Protein AF-A0A6B2SRY1-F1 (afdb_monomer)

pLDDT: mean 93.0, std 6.08, range [53.88, 97.81]

Sequence (131 aa):
GHEDVEAYYSGWFDTGALWREVFGPLDPGGSGRVLPDLWDPVADRATRSPYLELPPGGVLLLHGPLLLGHWFPFDLTLHVRLSPGALARRTPEGERWKLPAFERYESEVDPAATADVVVRADDPRHPAWRG

Nearest PDB structures (foldseek):
  2p5t-assembly3_F  TM=4.340E-01  e=9.890E+00  Streptococcus pneumoniae

Mean predicted aligned error: 3.97 Å

Foldseek 3Di:
DVLDQVCLQPPVDPPVLCCVAPQQLVPVVHVQWHDPFAADPVVGDGDDDDTDRQPVVRDDDDDDPNPAPSPGPDPAFEAEDADLVLVCVPQDPVRCSNSVSVVVSCVPRVCVVVGPKYWYPSPVVDIDIDD

Structure (mmCIF, N/CA/C/O backbone):
data_AF-A0A6B2SRY1-F1
#
_entry.id   AF-A0A6B2SRY1-F1
#
loop_
_atom_site.group_PDB
_atom_site.id
_atom_site.type_symbol
_atom_site.label_atom_id
_atom_site.label_alt_id
_atom_site.label_comp_id
_atom_site.label_asym_id
_atom_site.label_entity_id
_atom_site.label_seq_id
_atom_site.pdbx_PDB_ins_code
_atom_site.Cartn_x
_atom_site.Cartn_y
_atom_site.Cartn_z
_atom_site.occupancy
_atom_site.B_iso_or_equiv
_atom_site.auth_seq_id
_atom_site.auth_comp_id
_atom_site.auth_asym_id
_atom_site.auth_atom_id
_atom_site.pdbx_PDB_model_num
ATOM 1 N N . GLY A 1 1 ? 20.083 12.977 -8.303 1.00 58.19 1 GLY A N 1
ATOM 2 C CA . GLY A 1 1 ? 18.897 13.468 -9.034 1.00 58.19 1 GLY A CA 1
ATOM 3 C C . GLY A 1 1 ? 17.670 13.119 -8.221 1.00 58.19 1 GLY A C 1
ATOM 4 O O . GLY A 1 1 ? 17.818 12.355 -7.282 1.00 58.19 1 GLY A O 1
ATOM 5 N N . HIS A 1 2 ? 16.492 13.650 -8.554 1.00 71.75 2 HIS A N 1
ATOM 6 C CA 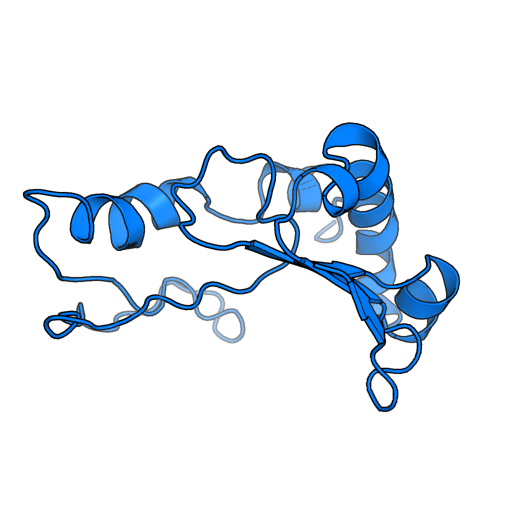. HIS A 1 2 ? 15.237 13.262 -7.882 1.00 71.75 2 HIS A CA 1
ATOM 7 C C . HIS A 1 2 ? 14.846 11.790 -8.127 1.00 71.75 2 HIS A C 1
ATOM 9 O O . HIS A 1 2 ? 13.934 11.287 -7.492 1.00 71.75 2 HIS A O 1
ATOM 15 N N . GLU A 1 3 ? 15.545 11.106 -9.030 1.00 90.31 3 GLU A N 1
ATOM 16 C CA . GLU A 1 3 ? 15.353 9.703 -9.383 1.00 90.31 3 GLU A CA 1
ATOM 17 C C . GLU A 1 3 ? 16.418 8.851 -8.679 1.00 90.31 3 GLU A C 1
ATOM 19 O O . GLU A 1 3 ? 17.531 8.678 -9.180 1.00 90.31 3 GLU A O 1
ATOM 24 N N . ASP A 1 4 ? 16.096 8.378 -7.477 1.00 94.12 4 ASP A N 1
ATOM 25 C CA . ASP A 1 4 ? 16.943 7.494 -6.674 1.00 94.12 4 ASP A CA 1
ATOM 26 C C . ASP A 1 4 ? 16.139 6.241 -6.301 1.00 94.12 4 ASP A C 1
ATOM 28 O O . ASP A 1 4 ? 15.149 6.306 -5.568 1.00 94.12 4 ASP A O 1
ATOM 32 N N . VAL A 1 5 ? 16.555 5.099 -6.854 1.00 95.19 5 VAL A N 1
ATOM 33 C CA . VAL A 1 5 ? 15.892 3.799 -6.673 1.00 95.19 5 VAL A CA 1
ATOM 34 C C . VAL A 1 5 ? 15.944 3.342 -5.220 1.00 95.19 5 VAL A C 1
ATOM 36 O O . VAL A 1 5 ? 14.957 2.800 -4.728 1.00 95.19 5 VAL A O 1
ATOM 39 N N . GLU A 1 6 ? 17.072 3.555 -4.538 1.00 94.44 6 GLU A N 1
ATOM 40 C CA . GLU A 1 6 ? 17.221 3.160 -3.138 1.00 94.44 6 GLU A CA 1
ATOM 41 C C . GLU A 1 6 ? 16.294 4.006 -2.276 1.00 94.44 6 GLU A C 1
ATOM 43 O O . GLU A 1 6 ? 15.492 3.460 -1.521 1.00 94.44 6 GLU A O 1
ATOM 48 N N . ALA A 1 7 ? 16.325 5.328 -2.470 1.00 93.44 7 ALA A N 1
ATOM 49 C CA . ALA A 1 7 ? 15.424 6.223 -1.759 1.00 93.44 7 ALA A CA 1
ATOM 50 C C . ALA A 1 7 ? 13.955 5.840 -2.000 1.00 93.44 7 ALA A C 1
ATOM 52 O O . ALA A 1 7 ? 13.187 5.777 -1.044 1.00 93.44 7 ALA A O 1
ATOM 53 N N . TYR A 1 8 ? 13.562 5.529 -3.243 1.00 95.00 8 TYR A N 1
ATOM 54 C CA . TYR A 1 8 ? 12.190 5.120 -3.570 1.00 95.00 8 TYR A CA 1
ATOM 55 C C . TYR A 1 8 ? 11.774 3.820 -2.890 1.00 95.00 8 TYR A C 1
ATOM 57 O O . TYR A 1 8 ? 10.644 3.720 -2.416 1.00 95.00 8 TYR A O 1
ATOM 65 N N . TYR A 1 9 ? 12.681 2.847 -2.827 1.00 95.06 9 TYR A N 1
ATOM 66 C CA . TYR A 1 9 ? 12.400 1.550 -2.231 1.00 95.06 9 TYR A CA 1
ATOM 67 C C . TYR A 1 9 ? 12.283 1.608 -0.705 1.00 95.06 9 TYR A C 1
ATOM 69 O O . TYR A 1 9 ? 11.371 1.003 -0.149 1.00 95.06 9 TYR A O 1
ATOM 77 N N . SER A 1 10 ? 13.184 2.324 -0.025 1.00 90.25 10 SER A N 1
ATOM 78 C CA . SER A 1 10 ? 13.336 2.200 1.432 1.00 90.25 10 SER A CA 1
ATOM 79 C C . SER A 1 10 ? 12.998 3.454 2.241 1.00 90.25 10 SER A C 1
ATOM 81 O O . SER A 1 10 ? 12.753 3.338 3.441 1.00 90.25 10 SER A O 1
ATOM 83 N N . GLY A 1 11 ? 12.966 4.644 1.629 1.00 87.88 11 GLY A N 1
ATOM 84 C CA . GLY A 1 11 ? 12.922 5.910 2.376 1.00 87.88 11 GLY A CA 1
ATOM 85 C C . GLY A 1 11 ? 11.902 6.947 1.911 1.00 87.88 11 GLY A C 1
ATOM 86 O O . GLY A 1 11 ? 11.683 7.930 2.613 1.00 87.88 11 GLY A O 1
ATOM 87 N N . TRP A 1 12 ? 11.277 6.768 0.747 1.00 89.69 12 TRP A N 1
ATOM 88 C CA . TRP A 1 12 ? 10.387 7.782 0.172 1.00 89.69 12 TRP A CA 1
ATOM 89 C C . TRP A 1 12 ? 9.011 7.798 0.844 1.00 89.69 12 TRP A C 1
ATOM 91 O O . TRP A 1 12 ? 8.383 8.849 0.958 1.00 89.69 12 TRP A O 1
ATOM 101 N N . PHE A 1 13 ? 8.539 6.644 1.311 1.00 89.62 13 PHE A N 1
ATOM 102 C CA . PHE A 1 13 ? 7.271 6.530 2.024 1.00 89.62 13 PHE A CA 1
ATOM 103 C C . PHE A 1 13 ? 7.510 6.582 3.533 1.00 89.62 13 PHE A C 1
ATOM 105 O O . PHE A 1 13 ? 8.255 5.766 4.078 1.00 89.62 13 PHE A O 1
ATOM 112 N N . ASP A 1 14 ? 6.847 7.514 4.223 1.00 91.00 14 ASP A N 1
ATOM 113 C CA . ASP A 1 14 ? 6.913 7.618 5.685 1.00 91.00 14 ASP A CA 1
ATOM 114 C C . ASP A 1 14 ? 6.039 6.534 6.338 1.00 91.00 14 ASP A C 1
ATOM 116 O O . ASP A 1 14 ? 4.925 6.767 6.813 1.00 91.00 14 ASP A O 1
ATOM 120 N N . THR A 1 15 ? 6.561 5.309 6.345 1.00 92.25 15 THR A N 1
ATOM 121 C CA . THR A 1 15 ? 5.951 4.155 7.020 1.00 92.25 15 THR A CA 1
ATOM 122 C C . THR A 1 15 ? 5.789 4.390 8.524 1.00 92.25 15 THR A C 1
ATOM 124 O O . THR A 1 15 ? 4.846 3.884 9.135 1.00 92.25 15 THR A O 1
ATOM 127 N N . GLY A 1 16 ? 6.652 5.217 9.124 1.00 93.44 16 GLY A N 1
ATOM 128 C CA . GLY A 1 16 ? 6.533 5.644 10.514 1.00 93.44 16 GLY A CA 1
ATOM 129 C C . GLY A 1 16 ? 5.312 6.531 10.753 1.00 93.44 16 GLY A C 1
ATOM 130 O O . GLY A 1 16 ? 4.669 6.415 11.794 1.00 93.44 16 GLY A O 1
ATOM 131 N N . ALA A 1 17 ? 4.951 7.394 9.804 1.00 92.75 17 ALA A N 1
ATOM 132 C CA . ALA A 1 17 ? 3.745 8.203 9.910 1.00 92.75 17 ALA A CA 1
ATOM 133 C C . ALA A 1 17 ? 2.472 7.360 9.838 1.00 92.75 17 ALA A C 1
ATOM 135 O O . ALA A 1 17 ? 1.538 7.644 10.579 1.00 92.75 17 ALA A O 1
ATOM 136 N N . LEU A 1 18 ? 2.443 6.281 9.049 1.00 94.31 18 LEU A N 1
ATOM 137 C CA . LEU A 1 18 ? 1.309 5.350 9.078 1.00 94.31 18 LEU A CA 1
ATOM 138 C C . LEU A 1 18 ? 1.116 4.742 10.474 1.00 94.31 18 LEU A C 1
ATOM 140 O O . LEU A 1 18 ? -0.005 4.690 10.973 1.00 94.31 18 LEU A O 1
ATOM 144 N N . TRP A 1 19 ? 2.199 4.360 11.155 1.00 95.00 19 TRP A N 1
ATOM 145 C CA . TRP A 1 19 ? 2.114 3.892 12.540 1.00 95.00 19 TRP A CA 1
ATOM 146 C C . TRP A 1 19 ? 1.589 4.958 13.501 1.00 95.00 19 TRP A C 1
ATOM 148 O O . TRP A 1 19 ? 0.688 4.677 14.289 1.00 95.00 19 TRP A O 1
ATOM 158 N N . ARG A 1 20 ? 2.139 6.174 13.448 1.00 95.12 20 ARG A N 1
ATOM 159 C CA . ARG A 1 20 ? 1.783 7.244 14.395 1.00 95.12 20 ARG A CA 1
ATOM 160 C C . ARG A 1 20 ? 0.384 7.809 14.173 1.00 95.12 20 ARG A C 1
ATOM 162 O O . ARG A 1 20 ? -0.310 8.088 15.143 1.00 95.12 20 ARG A O 1
ATOM 169 N N . GLU A 1 21 ? -0.001 7.994 12.915 1.00 95.88 21 GLU A N 1
ATOM 170 C CA . GLU A 1 21 ? -1.166 8.797 12.534 1.00 95.88 21 GLU A CA 1
ATOM 171 C C . GLU A 1 21 ? -2.358 7.955 12.067 1.00 95.88 21 GLU A C 1
ATOM 173 O O . GLU A 1 21 ? -3.454 8.493 11.894 1.00 95.88 21 GLU A O 1
ATOM 178 N N . VAL A 1 22 ? -2.163 6.648 11.848 1.00 95.00 22 VAL A N 1
ATOM 179 C CA . VAL A 1 22 ? -3.209 5.749 11.341 1.00 95.00 22 VAL A CA 1
ATOM 180 C C . VAL A 1 22 ? -3.348 4.494 12.201 1.00 95.00 22 VAL A C 1
ATOM 182 O O . VAL A 1 22 ? -4.380 4.326 12.842 1.00 95.00 22 VAL A O 1
ATOM 185 N N . PHE A 1 23 ? -2.329 3.633 12.270 1.00 95.31 23 PHE A N 1
ATOM 186 C CA . PHE A 1 23 ? -2.450 2.337 12.951 1.00 95.31 23 PHE A CA 1
ATOM 187 C C . PHE A 1 23 ? -2.536 2.470 14.473 1.00 95.31 23 PHE A C 1
ATOM 189 O O . PHE A 1 23 ? -3.499 2.000 15.066 1.00 95.31 23 PHE A O 1
ATOM 196 N N . GLY A 1 24 ? -1.610 3.191 15.110 1.00 95.44 24 GLY A N 1
ATOM 197 C CA . GLY A 1 24 ? -1.630 3.398 16.562 1.00 95.44 24 GLY A CA 1
ATOM 198 C C . GLY A 1 24 ? -2.923 4.054 17.076 1.00 95.44 24 GLY A C 1
ATOM 199 O O . GLY A 1 24 ? -3.445 3.638 18.110 1.00 95.44 24 GLY A O 1
ATOM 200 N N . PRO A 1 25 ? -3.500 5.052 16.376 1.00 95.56 25 PRO A N 1
ATOM 201 C CA . PRO A 1 25 ? -4.816 5.573 16.722 1.00 95.56 25 PRO A CA 1
ATOM 202 C C . PRO A 1 25 ? -5.963 4.564 16.610 1.00 95.56 25 PRO A C 1
ATOM 204 O O . PRO A 1 25 ? -6.937 4.722 17.344 1.00 95.56 25 PRO A O 1
ATOM 207 N N . LEU A 1 26 ? -5.874 3.576 15.716 1.00 94.25 26 LEU A N 1
ATOM 208 C CA . LEU A 1 26 ? -6.905 2.554 15.503 1.00 94.25 26 LEU A CA 1
ATOM 209 C C . LEU A 1 26 ? -6.693 1.275 16.328 1.00 94.25 26 LEU A C 1
ATOM 211 O O . LEU A 1 26 ? -7.625 0.481 16.451 1.00 94.25 26 LEU A O 1
ATOM 215 N N . ASP A 1 27 ? -5.513 1.088 16.918 1.00 93.12 27 ASP A N 1
ATOM 216 C CA . ASP A 1 27 ? -5.221 -0.031 17.811 1.00 93.12 27 ASP A CA 1
ATOM 217 C C . ASP A 1 27 ? -6.117 -0.027 19.068 1.00 93.12 27 ASP A C 1
ATOM 219 O O . ASP A 1 27 ? -6.658 1.011 19.471 1.00 93.12 27 ASP A O 1
ATOM 223 N N . PRO A 1 28 ? -6.264 -1.177 19.757 1.00 91.44 28 PRO A N 1
ATOM 224 C CA . PRO A 1 28 ? -6.998 -1.250 21.016 1.00 91.44 28 PRO A CA 1
ATOM 225 C C . PRO A 1 28 ? -6.494 -0.235 22.056 1.00 91.44 28 PRO A C 1
ATOM 227 O O . PRO A 1 28 ? -5.340 -0.268 22.477 1.00 91.44 28 PRO A O 1
ATOM 230 N N . GLY A 1 29 ? -7.380 0.657 22.508 1.00 91.75 29 GLY A N 1
ATOM 231 C CA . GLY A 1 29 ? -7.036 1.744 23.438 1.00 91.75 29 GLY A CA 1
ATOM 232 C C . GLY A 1 29 ? -6.482 3.008 22.767 1.00 91.75 29 GLY A C 1
ATOM 233 O O . GLY A 1 29 ? -6.173 3.976 23.463 1.00 91.75 29 GLY A O 1
ATOM 234 N N . GLY A 1 30 ? -6.389 3.015 21.436 1.00 94.31 30 GLY A N 1
ATOM 235 C CA . GLY A 1 30 ? -6.094 4.183 20.619 1.00 94.31 30 GLY A CA 1
ATOM 236 C C . GLY A 1 30 ? -7.232 5.208 20.608 1.00 94.31 30 GLY A C 1
ATOM 237 O O . GLY A 1 30 ? -8.314 5.007 21.161 1.00 94.31 30 GLY A O 1
ATOM 238 N N . SER A 1 31 ? -6.973 6.361 19.988 1.00 94.81 31 SER A N 1
ATOM 239 C CA . SER A 1 31 ? -7.914 7.490 20.003 1.00 94.81 31 SER A CA 1
ATOM 240 C C . SER A 1 31 ? -9.087 7.363 19.024 1.00 94.81 31 SER A C 1
ATOM 242 O O . SER A 1 31 ? -10.013 8.164 19.104 1.00 94.81 31 SER A O 1
ATOM 244 N N . GLY A 1 32 ? -9.025 6.431 18.069 1.00 94.06 32 GLY A N 1
ATOM 245 C CA . GLY A 1 32 ? -9.968 6.304 16.954 1.00 94.06 32 GLY A CA 1
ATOM 246 C C . GLY A 1 32 ? -9.847 7.398 15.885 1.00 94.06 32 GLY A C 1
ATOM 247 O O . GLY A 1 32 ? -10.600 7.387 14.914 1.00 94.06 32 GLY A O 1
ATOM 248 N N . ARG A 1 33 ? -8.920 8.354 16.043 1.00 95.50 33 ARG A N 1
ATOM 249 C CA . ARG A 1 33 ? -8.771 9.515 15.158 1.00 95.50 33 ARG A CA 1
ATOM 250 C C . ARG A 1 33 ? -7.540 9.387 14.271 1.00 95.50 33 ARG A C 1
ATOM 252 O O . ARG A 1 33 ? -6.423 9.413 14.778 1.00 95.50 33 ARG A O 1
ATOM 259 N N . VAL A 1 34 ? -7.752 9.307 12.965 1.00 95.12 34 VAL A N 1
ATOM 260 C CA . VAL A 1 34 ? -6.700 9.153 11.954 1.00 95.12 34 VAL A CA 1
ATOM 261 C C . VAL A 1 34 ? -6.446 10.452 11.207 1.00 95.12 34 VAL A C 1
ATOM 263 O O . VAL A 1 34 ? -7.346 11.284 11.065 1.00 95.12 34 VAL A O 1
ATOM 266 N N . LEU A 1 35 ? -5.228 10.629 10.705 1.00 93.94 35 LEU A N 1
ATOM 267 C CA . LEU A 1 35 ? -4.912 11.728 9.799 1.00 93.94 35 LEU A CA 1
ATOM 268 C C . LEU A 1 35 ? -5.090 11.262 8.340 1.00 93.94 35 LEU A C 1
ATOM 270 O O . LEU A 1 35 ? -4.405 10.328 7.922 1.00 93.94 35 LEU A O 1
ATOM 274 N N . PRO A 1 36 ? -6.006 11.865 7.557 1.00 88.75 36 PRO A N 1
ATOM 275 C CA . PRO A 1 36 ? -6.356 11.347 6.231 1.00 88.75 36 PRO A CA 1
ATOM 276 C C . PRO A 1 36 ? -5.312 11.653 5.151 1.00 88.75 36 PRO A C 1
ATOM 278 O O . PRO A 1 36 ? -5.248 10.957 4.141 1.00 88.75 36 PRO A O 1
ATOM 281 N N . ASP A 1 37 ? -4.510 12.698 5.343 1.00 88.69 37 ASP A N 1
ATOM 282 C CA . ASP A 1 37 ? -3.452 13.108 4.431 1.00 88.69 37 ASP A CA 1
ATOM 283 C C . ASP A 1 37 ? -2.310 13.779 5.208 1.00 88.69 37 ASP A C 1
ATOM 285 O O . ASP A 1 37 ? -2.514 14.364 6.270 1.00 88.69 37 ASP A O 1
ATOM 289 N N . LEU A 1 38 ? -1.089 13.666 4.684 1.00 86.50 38 LEU A N 1
ATOM 290 C CA . LEU A 1 38 ? 0.125 14.202 5.316 1.00 86.50 38 LEU A CA 1
ATOM 291 C C . LEU A 1 38 ? 0.912 15.138 4.402 1.00 86.50 38 LEU A C 1
ATOM 293 O O . LEU A 1 38 ? 1.618 16.026 4.878 1.00 86.50 38 LEU A O 1
ATOM 297 N N . TRP A 1 39 ? 0.817 14.931 3.090 1.00 89.56 39 TRP A N 1
ATOM 298 C CA . TRP A 1 39 ? 1.633 15.615 2.100 1.00 89.56 39 TRP A CA 1
ATOM 299 C C . TRP A 1 39 ? 0.825 15.925 0.847 1.00 89.56 39 TRP A C 1
ATOM 301 O O . TRP A 1 39 ? 0.133 15.059 0.314 1.00 89.56 39 TRP A O 1
ATOM 311 N N . ASP A 1 40 ? 0.940 17.161 0.372 1.00 87.56 40 ASP A N 1
ATOM 312 C CA . ASP A 1 40 ? 0.456 17.599 -0.928 1.00 87.56 40 ASP A CA 1
ATOM 313 C C . ASP A 1 40 ? 1.614 17.478 -1.932 1.00 87.56 40 ASP A C 1
ATOM 315 O O . ASP A 1 40 ? 2.547 18.286 -1.879 1.00 87.56 40 ASP A O 1
ATOM 319 N N . PRO A 1 41 ? 1.589 16.490 -2.847 1.00 82.38 41 PRO A N 1
ATOM 320 C CA . PRO A 1 41 ? 2.674 16.281 -3.801 1.00 82.38 41 PRO A CA 1
ATOM 321 C C . PRO A 1 41 ? 2.713 17.335 -4.917 1.00 82.38 41 PRO A C 1
ATOM 323 O O . PRO A 1 41 ? 3.710 17.415 -5.626 1.00 82.38 41 PRO A O 1
ATOM 326 N N . VAL A 1 42 ? 1.648 18.127 -5.104 1.00 86.44 42 VAL A N 1
ATOM 327 C CA . VAL A 1 42 ? 1.597 19.190 -6.121 1.00 86.44 42 VAL A CA 1
ATOM 328 C C . VAL A 1 42 ? 2.165 20.487 -5.556 1.00 86.44 42 VAL A C 1
ATOM 330 O O . VAL A 1 42 ? 2.947 21.162 -6.222 1.00 86.44 42 VAL A O 1
ATOM 333 N N . ALA A 1 43 ? 1.770 20.841 -4.332 1.00 88.75 43 ALA A N 1
ATOM 334 C CA . ALA A 1 43 ? 2.264 22.033 -3.644 1.00 88.75 43 ALA A CA 1
ATOM 335 C C . ALA A 1 43 ? 3.576 21.802 -2.873 1.00 88.75 43 ALA A C 1
ATOM 337 O O . ALA A 1 43 ? 4.097 22.758 -2.297 1.00 88.75 43 ALA A O 1
ATOM 338 N N . ASP A 1 44 ? 4.068 20.560 -2.847 1.00 87.94 44 ASP A N 1
ATOM 339 C CA . ASP A 1 44 ? 5.304 20.122 -2.190 1.00 87.94 44 ASP A CA 1
ATOM 340 C C . ASP A 1 44 ? 5.384 20.561 -0.717 1.00 87.94 44 ASP A C 1
ATOM 342 O O . ASP A 1 44 ? 6.337 21.195 -0.261 1.00 87.94 44 ASP A O 1
ATOM 346 N N . ARG A 1 45 ? 4.311 20.296 0.039 1.00 89.81 45 ARG A N 1
ATOM 347 C CA . ARG A 1 45 ? 4.201 20.703 1.448 1.00 89.81 45 ARG A CA 1
ATOM 348 C C . ARG A 1 45 ? 3.294 19.789 2.254 1.00 89.81 45 ARG A C 1
ATOM 350 O O . ARG A 1 45 ? 2.376 19.176 1.716 1.00 89.81 45 ARG A O 1
ATOM 357 N N . ALA A 1 46 ? 3.479 19.799 3.571 1.00 89.62 46 ALA A N 1
ATOM 358 C CA . ALA A 1 46 ? 2.565 19.125 4.482 1.00 89.62 46 ALA A CA 1
ATOM 359 C C . ALA A 1 46 ? 1.143 19.695 4.366 1.00 89.62 46 ALA A C 1
ATOM 361 O O . ALA A 1 46 ? 0.943 20.918 4.302 1.00 89.62 46 ALA A O 1
ATOM 362 N N . THR A 1 47 ? 0.158 18.805 4.356 1.00 90.56 47 THR A N 1
ATOM 363 C CA . THR A 1 47 ? -1.254 19.184 4.423 1.00 90.56 47 THR A CA 1
ATOM 364 C C . THR A 1 47 ? -1.619 19.649 5.837 1.00 90.56 47 THR A C 1
ATOM 366 O O . THR A 1 47 ? -0.828 19.583 6.779 1.00 90.56 47 THR A O 1
ATOM 369 N N . ARG A 1 48 ? -2.820 20.216 5.990 1.00 89.50 48 ARG A N 1
ATOM 370 C CA . ARG A 1 48 ? -3.348 20.692 7.284 1.00 89.50 48 ARG A CA 1
ATOM 371 C C . ARG A 1 48 ? -4.754 20.166 7.555 1.00 89.50 48 ARG A C 1
ATOM 373 O O . ARG A 1 48 ? -5.547 20.846 8.208 1.00 89.50 48 ARG A O 1
ATOM 380 N N . SER A 1 49 ? -5.082 19.004 7.001 1.00 91.69 49 SER A N 1
ATOM 381 C CA . SER A 1 49 ? -6.382 18.388 7.228 1.00 91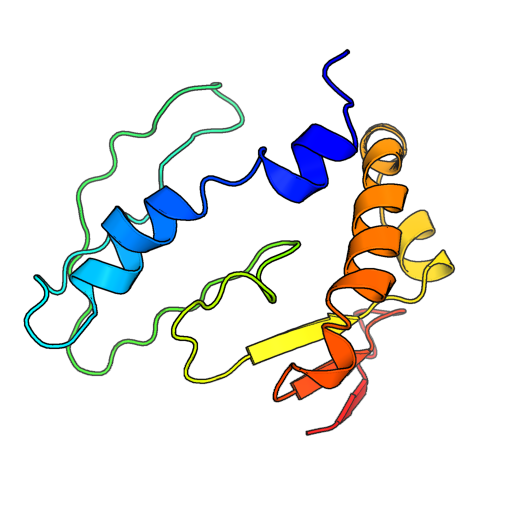.69 49 SER A CA 1
ATOM 382 C C . SER A 1 49 ? -6.553 18.064 8.716 1.00 91.69 49 SER A C 1
ATOM 384 O O . SER A 1 49 ? -5.592 17.667 9.379 1.00 91.69 49 SER A O 1
ATOM 386 N N . PRO A 1 50 ? -7.750 18.282 9.285 1.00 92.00 50 PRO A N 1
ATOM 387 C CA . PRO A 1 50 ? -8.024 17.857 10.648 1.00 92.00 50 PRO A CA 1
ATOM 388 C C . PRO A 1 50 ? -8.047 16.326 10.729 1.00 92.00 50 PRO A C 1
ATOM 390 O O . PRO A 1 50 ? -8.338 15.644 9.745 1.00 92.00 50 PRO A O 1
ATOM 393 N N . TYR A 1 51 ? -7.803 15.793 11.926 1.00 94.25 51 TYR A N 1
ATOM 394 C CA . TYR A 1 51 ? -8.019 14.373 12.193 1.00 94.25 51 TYR A CA 1
ATOM 395 C C . TYR A 1 51 ? -9.488 13.996 11.984 1.00 94.25 51 TYR A C 1
ATOM 397 O O . TYR A 1 51 ? -10.393 14.755 12.343 1.00 94.25 51 TYR A O 1
ATOM 405 N N . LEU A 1 52 ? -9.707 12.794 11.461 1.00 94.50 52 LEU A N 1
ATOM 406 C CA . LEU A 1 52 ? -11.020 12.198 11.263 1.00 94.50 52 LEU A CA 1
ATOM 407 C C . LEU A 1 52 ? -11.207 11.031 12.225 1.00 94.50 52 LEU A C 1
ATOM 409 O O . LEU A 1 52 ? -10.337 10.175 12.343 1.00 94.50 52 LEU A O 1
ATOM 413 N N . GLU A 1 53 ? -12.347 10.987 12.903 1.00 94.69 53 GLU A N 1
ATOM 414 C CA . GLU A 1 53 ? -12.726 9.838 13.723 1.00 94.69 53 GLU A CA 1
ATOM 415 C C . GLU A 1 53 ? -13.292 8.734 12.828 1.00 94.69 53 GLU A C 1
ATOM 417 O O . GLU A 1 53 ? -14.219 8.974 12.048 1.00 94.69 53 GLU A O 1
ATOM 422 N N . LEU A 1 54 ? -12.730 7.529 12.927 1.00 91.88 54 LEU A N 1
ATOM 423 C CA . LEU A 1 54 ? -13.277 6.369 12.238 1.00 91.88 54 LEU A CA 1
ATOM 424 C C . LEU A 1 54 ? -14.521 5.892 13.006 1.00 91.88 54 LEU A C 1
ATOM 426 O O . LEU A 1 54 ? -14.419 5.592 14.198 1.00 91.88 54 LEU A O 1
ATOM 430 N N . PRO A 1 55 ? -15.702 5.812 12.367 1.00 90.44 55 PRO A N 1
ATOM 431 C CA . PRO A 1 55 ? -16.906 5.372 13.057 1.00 90.44 55 PRO A CA 1
ATOM 432 C C . PRO A 1 55 ? -16.774 3.908 13.509 1.00 90.44 55 PRO A C 1
ATOM 434 O O . PRO A 1 55 ? -16.051 3.133 12.874 1.00 90.44 55 PRO A O 1
ATOM 437 N N . PRO A 1 56 ? -17.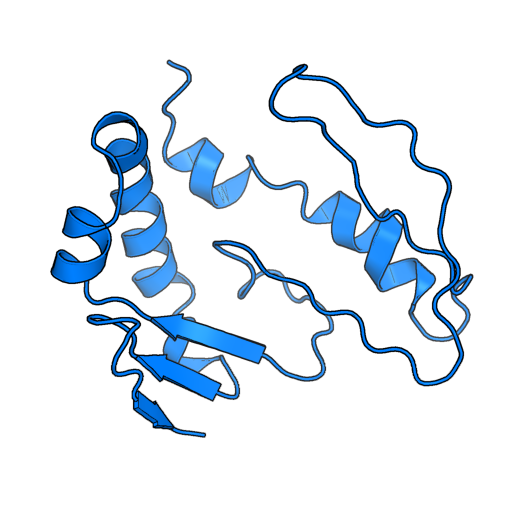509 3.481 14.553 1.00 88.25 56 PRO A N 1
ATOM 438 C CA . PRO A 1 56 ? -17.549 2.079 14.958 1.00 88.25 56 PRO A CA 1
ATOM 439 C C . PRO A 1 56 ? -17.892 1.152 13.782 1.00 88.25 56 PRO A C 1
ATOM 441 O O . PRO A 1 56 ? -18.870 1.379 13.071 1.00 88.25 56 PRO A O 1
ATOM 444 N N . GLY A 1 57 ? -17.084 0.107 13.580 1.00 89.81 57 GLY A N 1
ATOM 445 C CA . GLY A 1 57 ? -17.220 -0.816 12.445 1.00 89.81 57 GLY A CA 1
ATOM 446 C C . GLY A 1 57 ? -16.708 -0.271 11.105 1.00 89.81 57 GLY A C 1
ATOM 447 O O . GLY A 1 57 ? -16.891 -0.923 10.078 1.00 89.81 57 GLY A O 1
ATOM 448 N N . GLY A 1 58 ? -16.086 0.910 11.093 1.00 91.00 58 GLY A N 1
ATOM 449 C CA . GLY A 1 58 ? -15.393 1.440 9.927 1.00 91.00 58 GLY A CA 1
ATOM 450 C C . GLY A 1 58 ? -14.191 0.578 9.542 1.00 91.00 58 GLY A C 1
ATOM 451 O O . GLY A 1 58 ? -13.559 -0.049 10.389 1.00 91.00 58 GLY A O 1
ATOM 452 N N . VAL A 1 59 ? -13.872 0.567 8.249 1.00 90.94 59 VAL A N 1
ATOM 453 C CA . VAL A 1 59 ? -12.725 -0.157 7.695 1.00 90.94 59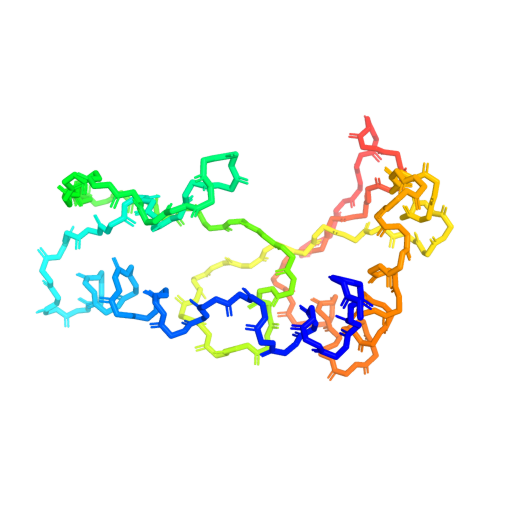 VAL A CA 1
ATOM 454 C C . VAL A 1 59 ? -11.731 0.856 7.148 1.00 90.94 59 VAL A C 1
ATOM 456 O O . VAL A 1 59 ? -12.099 1.728 6.358 1.00 90.94 59 VAL A O 1
ATOM 459 N N . LEU A 1 60 ? -10.469 0.723 7.547 1.00 91.25 60 LEU A N 1
ATOM 460 C CA . LEU A 1 60 ? -9.366 1.431 6.916 1.00 91.25 60 LEU A CA 1
ATOM 461 C C . LEU A 1 60 ? -8.975 0.696 5.631 1.00 91.25 60 LEU A C 1
ATOM 463 O O . LEU A 1 60 ? -8.541 -0.451 5.676 1.00 91.25 60 LEU A O 1
ATOM 467 N N . LEU A 1 61 ? -9.076 1.379 4.493 1.00 93.25 61 LEU A N 1
ATOM 468 C CA . LEU A 1 61 ? -8.492 0.908 3.243 1.00 93.25 61 LEU A CA 1
ATOM 469 C C . LEU A 1 61 ? -7.206 1.687 2.967 1.00 93.25 61 LEU A C 1
ATOM 471 O O . LEU A 1 61 ? -7.258 2.873 2.646 1.00 93.25 61 LEU A O 1
ATOM 475 N N . LEU A 1 62 ? -6.064 1.009 3.065 1.00 93.50 62 LEU A N 1
ATOM 476 C CA . LEU A 1 62 ? -4.767 1.554 2.678 1.00 93.50 62 LEU A CA 1
ATOM 477 C C . LEU A 1 62 ? -4.336 0.955 1.338 1.00 93.50 62 LEU A C 1
ATOM 479 O O . LEU A 1 62 ? -4.372 -0.259 1.153 1.00 93.50 62 LEU A O 1
ATOM 483 N N . HIS A 1 63 ? -3.908 1.803 0.405 1.00 94.50 63 HIS A N 1
ATOM 484 C CA . HIS A 1 63 ? -3.356 1.366 -0.871 1.00 94.50 63 HIS A CA 1
ATOM 485 C C . HIS A 1 63 ? -2.103 2.166 -1.216 1.00 94.50 63 HIS A C 1
ATOM 487 O O . HIS A 1 63 ? -1.991 3.352 -0.913 1.00 94.50 63 HIS A O 1
ATOM 493 N N . GLY A 1 64 ? -1.162 1.518 -1.889 1.00 93.94 64 GLY A N 1
ATOM 494 C CA . GLY A 1 64 ? 0.110 2.128 -2.238 1.00 93.94 64 GLY A CA 1
ATOM 495 C C . GLY A 1 64 ? 1.116 1.087 -2.712 1.00 93.94 64 GLY A C 1
ATOM 496 O O . GLY A 1 64 ? 0.886 -0.115 -2.558 1.00 93.94 64 GLY A O 1
ATOM 497 N N . PRO A 1 65 ? 2.216 1.535 -3.326 1.00 94.50 65 PRO A N 1
ATOM 498 C CA . PRO A 1 65 ? 3.316 0.650 -3.666 1.00 94.50 65 PRO A CA 1
ATOM 499 C C . PRO A 1 65 ? 4.052 0.214 -2.386 1.00 94.50 65 PRO A C 1
ATOM 501 O O . PRO A 1 65 ? 4.058 0.941 -1.396 1.00 94.50 65 PRO A O 1
ATOM 504 N N . LEU A 1 66 ? 4.701 -0.953 -2.432 1.00 95.38 66 LEU A N 1
ATOM 505 C CA . LEU A 1 66 ? 5.674 -1.396 -1.422 1.00 95.38 66 LEU A CA 1
ATOM 506 C C . LEU A 1 66 ? 5.130 -1.507 0.021 1.00 95.38 66 LEU A C 1
ATOM 508 O O . LEU A 1 66 ? 5.870 -1.309 0.970 1.00 95.38 66 LEU A O 1
ATOM 512 N N . LEU A 1 67 ? 3.841 -1.806 0.219 1.00 94.88 67 LEU A N 1
ATOM 513 C CA . LEU A 1 67 ? 3.237 -1.808 1.564 1.00 94.88 67 LEU A CA 1
ATOM 514 C C . LEU A 1 67 ? 3.488 -3.082 2.388 1.00 94.88 67 LEU A C 1
ATOM 516 O O . LEU A 1 67 ? 3.513 -3.018 3.617 1.00 94.88 67 LEU A O 1
ATOM 520 N N . LEU A 1 68 ? 3.647 -4.244 1.747 1.00 95.19 68 LEU A N 1
ATOM 521 C CA . LEU A 1 68 ? 3.977 -5.495 2.450 1.00 95.19 68 LEU A CA 1
ATOM 522 C C . LEU A 1 68 ? 5.470 -5.537 2.797 1.00 95.19 68 LEU A C 1
ATOM 524 O O . LEU A 1 68 ? 6.273 -4.949 2.085 1.00 95.19 68 LEU A O 1
ATOM 528 N N . GLY A 1 69 ? 5.842 -6.235 3.874 1.00 92.69 69 GLY A N 1
ATOM 529 C CA . GLY A 1 69 ? 7.225 -6.289 4.380 1.00 92.69 69 GLY A CA 1
ATOM 530 C C . GLY A 1 69 ? 7.531 -5.316 5.530 1.00 92.69 69 GLY A C 1
ATOM 531 O O . GLY A 1 69 ? 8.605 -5.386 6.120 1.00 92.69 69 GLY A O 1
ATOM 532 N N . HIS A 1 70 ? 6.576 -4.459 5.909 1.00 92.62 70 HIS A N 1
ATOM 533 C CA . HIS A 1 70 ? 6.728 -3.454 6.974 1.00 92.62 70 HIS A CA 1
ATOM 534 C C . HIS A 1 70 ? 6.093 -3.832 8.326 1.00 92.62 70 HIS A C 1
ATOM 536 O O . HIS A 1 70 ? 5.999 -2.984 9.211 1.00 92.62 70 HIS A O 1
ATOM 542 N N . TRP A 1 71 ? 5.660 -5.088 8.501 1.00 91.44 71 TRP A N 1
ATOM 543 C CA . TRP A 1 71 ? 4.995 -5.582 9.723 1.00 91.44 71 TRP A CA 1
ATOM 544 C C . TRP A 1 71 ? 3.740 -4.794 10.131 1.00 91.44 71 TRP A C 1
ATOM 546 O O . TRP A 1 71 ? 3.382 -4.755 11.306 1.00 91.44 71 TRP A O 1
ATOM 556 N N . PHE A 1 72 ? 3.070 -4.158 9.169 1.00 95.06 72 PHE A N 1
ATOM 557 C CA . PHE A 1 72 ? 1.814 -3.457 9.418 1.00 95.06 72 PHE A CA 1
ATOM 558 C C . PHE A 1 72 ? 0.700 -4.418 9.863 1.00 95.06 72 PHE A C 1
ATOM 560 O O . PHE A 1 72 ? 0.687 -5.574 9.428 1.00 95.06 72 PHE A O 1
ATOM 567 N N . PRO A 1 73 ? -0.250 -3.953 10.696 1.00 94.25 73 PRO A N 1
ATOM 568 C CA . PRO A 1 73 ? -1.265 -4.799 11.316 1.00 94.25 73 PRO A CA 1
ATOM 569 C C . PRO A 1 73 ? -2.478 -4.972 10.388 1.00 94.25 73 PRO A C 1
ATOM 571 O O . PRO A 1 73 ? -3.604 -4.660 10.756 1.00 94.25 73 PRO A O 1
ATOM 574 N N . PHE A 1 74 ? -2.253 -5.399 9.144 1.00 95.38 74 PHE A N 1
ATOM 575 C CA . PHE A 1 74 ? -3.346 -5.603 8.195 1.00 95.38 74 PHE A CA 1
ATOM 576 C C . PHE A 1 74 ? -4.157 -6.851 8.556 1.00 95.38 74 PHE A C 1
ATOM 578 O O . PHE A 1 74 ? -3.600 -7.942 8.640 1.00 95.38 74 PHE A O 1
ATOM 585 N N . ASP A 1 75 ? -5.476 -6.697 8.690 1.00 95.38 75 ASP A N 1
ATOM 586 C CA . ASP A 1 75 ? -6.403 -7.829 8.840 1.00 95.38 75 ASP A CA 1
ATOM 587 C C . ASP A 1 75 ? -6.608 -8.602 7.524 1.00 95.38 75 ASP A C 1
ATOM 589 O O . ASP A 1 75 ? -6.993 -9.770 7.536 1.00 95.38 75 ASP A O 1
ATOM 593 N N . LEU A 1 76 ? -6.400 -7.927 6.384 1.00 96.81 76 LEU A N 1
ATOM 594 C CA . LEU A 1 76 ? -6.493 -8.486 5.037 1.00 96.81 76 LEU A CA 1
ATOM 595 C C . LEU A 1 76 ? -5.552 -7.743 4.086 1.00 96.81 76 LEU A C 1
ATOM 597 O O . LEU A 1 76 ? -5.540 -6.511 4.035 1.00 96.81 76 LEU A O 1
ATOM 601 N N . THR A 1 77 ? -4.827 -8.494 3.267 1.00 97.62 77 THR A N 1
ATOM 602 C CA . THR A 1 77 ? -3.874 -7.974 2.287 1.00 97.62 77 THR A CA 1
ATOM 603 C C . THR A 1 77 ? -4.227 -8.401 0.863 1.00 97.62 77 THR A C 1
ATOM 605 O O . THR A 1 77 ? -4.466 -9.571 0.566 1.00 97.62 77 THR A O 1
ATOM 608 N N . LEU A 1 78 ? -4.245 -7.427 -0.053 1.00 96.94 78 LEU A N 1
ATOM 609 C CA . LEU A 1 78 ? -4.384 -7.659 -1.491 1.00 96.94 78 LEU A CA 1
ATOM 610 C C . LEU A 1 78 ? -3.113 -7.213 -2.214 1.00 96.94 78 LEU A C 1
ATOM 612 O O . LEU A 1 78 ? -2.793 -6.024 -2.222 1.00 96.94 78 LEU A O 1
ATOM 616 N N . HIS A 1 79 ? -2.439 -8.141 -2.899 1.00 97.19 79 HIS A N 1
ATOM 617 C CA . HIS A 1 79 ? -1.345 -7.807 -3.814 1.00 97.19 79 HIS A CA 1
ATOM 618 C C . HIS A 1 79 ? -1.835 -7.763 -5.261 1.00 97.19 79 HIS A C 1
ATOM 620 O O . HIS A 1 79 ? -2.217 -8.786 -5.840 1.00 97.19 79 HIS A O 1
ATOM 626 N N . VAL A 1 80 ? -1.804 -6.576 -5.872 1.00 96.25 80 VAL A N 1
ATOM 627 C CA . VAL A 1 80 ? -2.109 -6.398 -7.297 1.00 96.25 80 VAL A CA 1
ATOM 628 C C . VAL A 1 80 ? -0.824 -6.547 -8.101 1.00 96.25 80 VAL A C 1
ATOM 630 O O . VAL A 1 80 ? -0.019 -5.624 -8.217 1.00 96.25 80 VAL A O 1
ATOM 633 N N . ARG A 1 81 ? -0.648 -7.724 -8.694 1.00 95.50 81 ARG A N 1
ATOM 634 C CA . ARG A 1 81 ? 0.542 -8.085 -9.454 1.00 95.50 81 ARG A CA 1
ATOM 635 C C . ARG A 1 81 ? 0.387 -7.767 -10.939 1.00 95.50 81 ARG A C 1
ATOM 637 O O . ARG A 1 81 ? -0.538 -8.242 -11.606 1.00 95.50 81 ARG A O 1
ATOM 644 N N . LEU A 1 82 ? 1.382 -7.068 -11.478 1.00 96.12 82 LEU A N 1
ATOM 645 C CA . LEU A 1 82 ? 1.639 -6.930 -12.912 1.00 96.12 82 LEU A CA 1
ATOM 646 C C . LEU A 1 82 ? 2.899 -7.722 -13.274 1.00 96.12 82 LEU A C 1
ATOM 648 O O . LEU A 1 82 ? 3.877 -7.702 -12.531 1.00 96.12 82 LEU A O 1
ATOM 652 N N . SER A 1 83 ? 2.918 -8.401 -14.422 1.00 95.81 83 SER A N 1
ATOM 653 C CA . SER A 1 83 ? 4.178 -8.913 -14.972 1.00 95.81 83 SER A CA 1
ATOM 654 C C . SER A 1 83 ? 5.146 -7.755 -15.265 1.00 95.81 83 SER A C 1
ATOM 656 O O . SER A 1 83 ? 4.684 -6.654 -15.581 1.00 95.81 83 SER A O 1
ATOM 658 N N . PRO A 1 84 ? 6.477 -7.976 -15.251 1.00 96.19 84 PRO A N 1
ATOM 659 C CA . PRO A 1 84 ? 7.450 -6.909 -15.511 1.00 96.19 84 PRO A CA 1
ATOM 660 C C . 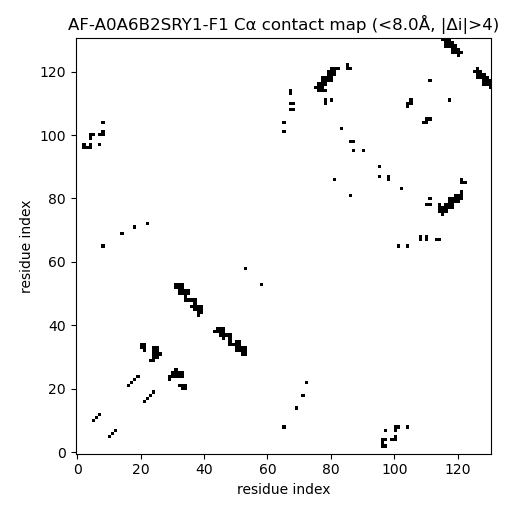PRO A 1 84 ? 7.180 -6.154 -16.820 1.00 96.19 84 PRO A C 1
ATOM 662 O O . PRO A 1 84 ? 7.195 -4.925 -16.867 1.00 96.19 84 PRO A O 1
ATOM 665 N N . GLY A 1 85 ? 6.820 -6.882 -17.882 1.00 96.94 85 GLY A N 1
ATOM 666 C CA . GLY A 1 85 ? 6.458 -6.276 -19.162 1.00 96.94 85 GLY A CA 1
ATOM 667 C C . GLY A 1 85 ? 5.159 -5.464 -19.110 1.00 96.94 85 GLY A C 1
ATOM 668 O O . GLY A 1 85 ? 5.063 -4.429 -19.770 1.00 96.94 85 GLY A O 1
ATOM 669 N N . ALA A 1 86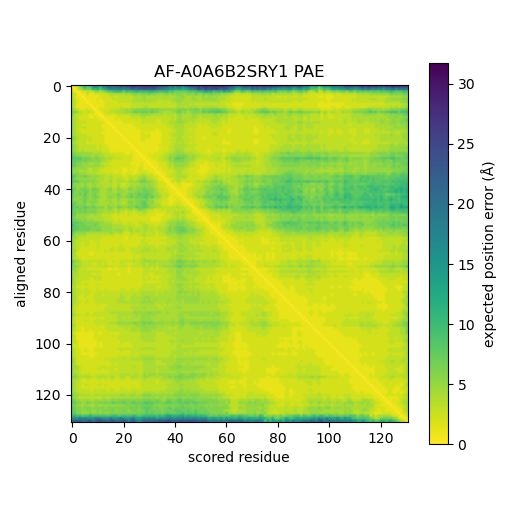 ? 4.150 -5.907 -18.354 1.00 96.81 86 ALA A N 1
ATOM 670 C CA . ALA A 1 86 ? 2.914 -5.146 -18.175 1.00 96.81 86 ALA A CA 1
ATOM 671 C C . ALA A 1 86 ? 3.143 -3.882 -17.338 1.00 96.81 86 ALA A C 1
ATOM 673 O O . ALA A 1 86 ? 2.648 -2.821 -17.717 1.00 96.81 86 ALA A O 1
ATOM 674 N N . LEU A 1 87 ? 3.934 -3.981 -16.267 1.00 96.75 87 LEU A N 1
ATOM 675 C CA . LEU A 1 87 ? 4.328 -2.850 -15.434 1.00 96.75 87 LEU A CA 1
ATOM 676 C C . LEU A 1 87 ? 5.079 -1.802 -16.268 1.00 96.75 87 LEU A C 1
ATOM 678 O O . LEU A 1 87 ? 4.629 -0.666 -16.363 1.00 96.75 87 LEU A O 1
ATOM 682 N N . ALA A 1 88 ? 6.131 -2.197 -16.992 1.00 97.12 88 ALA A N 1
ATOM 683 C CA . ALA A 1 88 ? 6.927 -1.277 -17.808 1.00 97.12 88 ALA A CA 1
ATOM 684 C C . ALA A 1 88 ? 6.115 -0.543 -18.894 1.00 97.12 88 ALA A C 1
ATOM 686 O O . ALA A 1 88 ? 6.356 0.635 -19.165 1.00 97.12 88 ALA A O 1
ATOM 687 N N . ARG A 1 89 ? 5.134 -1.217 -19.514 1.00 96.62 89 ARG A N 1
ATOM 688 C CA . ARG A 1 89 ? 4.235 -0.593 -20.504 1.00 96.62 89 ARG A CA 1
ATOM 689 C C . ARG A 1 89 ? 3.252 0.399 -19.882 1.00 96.62 89 ARG A C 1
ATOM 691 O O . ARG A 1 89 ? 2.820 1.315 -20.575 1.00 96.62 89 ARG A O 1
ATOM 698 N N . ARG A 1 90 ? 2.864 0.190 -18.623 1.00 94.88 90 ARG A N 1
ATOM 699 C CA . ARG A 1 90 ? 1.887 1.024 -17.904 1.00 94.88 90 ARG A CA 1
ATOM 700 C C . ARG A 1 90 ? 2.531 2.167 -17.129 1.00 94.88 90 ARG A C 1
ATOM 702 O O . ARG A 1 90 ? 1.841 3.133 -16.826 1.00 94.88 90 ARG A O 1
ATOM 709 N N . THR A 1 91 ? 3.825 2.081 -16.846 1.00 96.12 91 THR A N 1
ATOM 710 C CA . THR A 1 91 ? 4.583 3.148 -16.196 1.00 96.12 91 THR A CA 1
ATOM 711 C C . THR A 1 91 ? 4.967 4.231 -17.218 1.00 96.12 91 THR A C 1
ATOM 713 O O . THR A 1 91 ? 5.636 3.912 -18.213 1.00 96.12 91 THR A O 1
ATOM 716 N N . PRO A 1 92 ? 4.568 5.505 -17.001 1.00 96.75 92 PRO A N 1
ATOM 717 C CA . PRO A 1 92 ? 5.006 6.635 -17.821 1.00 96.75 92 PRO A CA 1
ATOM 718 C C . PRO A 1 92 ? 6.531 6.700 -17.929 1.00 96.75 92 PRO A C 1
ATOM 720 O O . PRO A 1 92 ? 7.226 6.320 -16.995 1.00 96.75 92 PRO A O 1
ATOM 723 N N . GLU A 1 93 ? 7.065 7.194 -19.048 1.00 95.88 93 GLU A N 1
ATOM 724 C CA . GLU A 1 93 ? 8.513 7.178 -19.318 1.00 95.88 93 GLU A CA 1
ATOM 725 C C . GLU A 1 93 ? 9.349 7.805 -18.190 1.00 95.88 93 GLU A C 1
ATOM 727 O O . GLU A 1 93 ? 10.279 7.161 -17.712 1.00 95.88 93 GLU A O 1
ATOM 732 N N . GLY A 1 94 ? 8.952 8.984 -17.697 1.00 95.12 94 GLY A N 1
ATOM 733 C CA . GLY A 1 94 ? 9.620 9.678 -16.585 1.00 95.12 94 GLY A CA 1
ATOM 734 C C . GLY A 1 94 ? 9.479 9.007 -15.213 1.00 95.12 94 GLY A C 1
ATOM 735 O O . GLY A 1 94 ? 10.077 9.454 -14.249 1.00 95.12 94 GLY A O 1
ATOM 736 N N . GLU A 1 95 ? 8.706 7.926 -15.107 1.00 95.69 95 GLU A N 1
ATOM 737 C CA . GLU A 1 95 ? 8.517 7.152 -13.874 1.00 95.69 95 GLU A CA 1
ATOM 738 C C . GLU A 1 95 ? 9.203 5.779 -13.950 1.00 95.69 95 GLU A C 1
ATOM 740 O O . GLU A 1 95 ? 9.237 5.031 -12.972 1.00 95.69 95 GLU A O 1
ATOM 745 N N . ARG A 1 96 ? 9.763 5.408 -15.113 1.00 97.00 96 ARG A N 1
ATOM 746 C CA . ARG A 1 96 ? 10.359 4.077 -15.325 1.00 97.00 96 ARG A CA 1
ATOM 747 C C . ARG A 1 96 ? 11.620 3.838 -14.510 1.00 97.00 96 ARG A C 1
ATOM 749 O O . ARG A 1 96 ? 11.958 2.683 -14.268 1.00 97.00 96 ARG A O 1
ATOM 756 N N . TRP A 1 97 ? 12.276 4.894 -14.041 1.00 96.38 97 TRP A N 1
ATOM 757 C CA . TRP A 1 97 ? 13.399 4.776 -13.116 1.00 96.38 97 TRP A CA 1
ATOM 758 C C . TRP A 1 97 ? 12.997 4.071 -11.803 1.00 96.38 97 TRP A C 1
ATOM 760 O O . TRP A 1 97 ? 13.863 3.508 -11.149 1.00 96.38 97 TRP A O 1
ATOM 770 N N . LYS A 1 98 ? 11.699 4.013 -11.448 1.00 96.75 98 LYS A N 1
ATOM 771 C CA . LYS A 1 98 ? 11.172 3.274 -10.281 1.00 96.75 98 LYS A CA 1
ATOM 772 C C . LYS A 1 98 ? 11.095 1.759 -10.480 1.00 96.75 98 LYS A C 1
ATOM 774 O O . LYS A 1 98 ? 10.995 1.027 -9.501 1.00 96.75 98 LYS A O 1
ATOM 779 N N . LEU A 1 99 ? 11.104 1.266 -11.725 1.00 97.69 99 LEU A N 1
ATOM 780 C CA . LEU A 1 99 ? 10.903 -0.159 -12.033 1.00 97.69 99 LEU A CA 1
ATOM 781 C C . LEU A 1 99 ? 11.859 -1.101 -11.279 1.00 97.69 99 LEU A C 1
ATOM 783 O O . LEU A 1 99 ? 11.366 -2.090 -10.735 1.00 97.69 99 LEU A O 1
ATOM 787 N N . PRO A 1 100 ? 13.165 -0.794 -11.140 1.00 97.81 100 PRO A N 1
ATOM 788 C CA . PRO A 1 100 ? 14.075 -1.647 -10.379 1.00 97.81 100 PRO A CA 1
ATOM 789 C C . PRO A 1 100 ? 13.697 -1.791 -8.895 1.00 97.81 100 PRO A C 1
ATOM 791 O O . PRO A 1 100 ? 13.979 -2.825 -8.297 1.00 97.81 100 PRO A O 1
ATOM 794 N N . ALA A 1 101 ? 13.015 -0.809 -8.289 1.00 97.75 101 ALA A N 1
ATOM 795 C CA . ALA A 1 101 ? 12.523 -0.937 -6.915 1.00 97.75 101 ALA A CA 1
ATOM 796 C C . ALA A 1 101 ? 11.393 -1.972 -6.810 1.00 97.75 101 ALA A C 1
ATOM 798 O O . ALA A 1 101 ? 11.345 -2.730 -5.846 1.00 97.75 101 ALA A O 1
ATOM 799 N N . PHE A 1 102 ? 10.512 -2.053 -7.814 1.00 97.50 102 PHE A N 1
ATOM 800 C CA . PHE A 1 102 ? 9.474 -3.087 -7.868 1.00 97.50 102 PHE A CA 1
ATOM 801 C C . PHE A 1 102 ? 10.061 -4.477 -8.132 1.00 97.50 102 PHE A C 1
ATOM 803 O O . PHE A 1 102 ? 9.598 -5.453 -7.550 1.00 97.50 102 PHE A O 1
ATOM 810 N N . GLU A 1 103 ? 11.093 -4.580 -8.974 1.00 97.00 103 GLU A N 1
ATOM 811 C CA . GLU A 1 103 ? 11.815 -5.844 -9.182 1.00 97.00 103 GLU A CA 1
ATOM 812 C C . GLU A 1 103 ? 12.473 -6.326 -7.886 1.00 97.00 103 GLU A C 1
ATOM 814 O O . GLU A 1 103 ? 12.333 -7.491 -7.511 1.00 97.00 103 GLU A O 1
ATOM 819 N N . ARG A 1 104 ? 13.127 -5.410 -7.161 1.00 97.06 104 ARG A N 1
ATOM 820 C CA . ARG A 1 104 ? 13.712 -5.694 -5.851 1.00 97.06 104 ARG A CA 1
ATOM 821 C C . ARG A 1 104 ? 12.648 -6.131 -4.848 1.00 97.06 104 ARG A C 1
ATOM 823 O O . ARG A 1 104 ? 12.827 -7.163 -4.212 1.00 97.06 104 ARG A O 1
ATOM 830 N N . TYR A 1 105 ? 11.533 -5.408 -4.774 1.00 97.25 105 TYR A N 1
ATOM 831 C CA . TYR A 1 105 ? 10.397 -5.734 -3.914 1.00 97.25 105 TYR A CA 1
ATOM 832 C C . TYR A 1 105 ? 9.865 -7.149 -4.143 1.00 97.25 105 TYR A C 1
ATOM 834 O O . TYR A 1 105 ? 9.703 -7.911 -3.193 1.00 97.25 105 TYR A O 1
ATOM 842 N N . GLU A 1 106 ? 9.654 -7.531 -5.405 1.00 96.38 106 GLU A N 1
ATOM 843 C CA . GLU A 1 106 ? 9.218 -8.887 -5.750 1.00 96.38 106 GLU A CA 1
ATOM 844 C C . GLU A 1 106 ? 10.245 -9.944 -5.311 1.00 96.38 106 GLU A C 1
ATOM 846 O O . GLU A 1 106 ? 9.850 -11.024 -4.887 1.00 96.38 106 GLU A O 1
ATOM 851 N N . SER A 1 107 ? 11.548 -9.642 -5.370 1.00 96.31 107 SER A N 1
ATOM 852 C CA . SER A 1 107 ? 12.603 -10.594 -4.995 1.00 96.31 107 SER A CA 1
ATOM 853 C C . SER A 1 107 ? 12.887 -10.692 -3.492 1.00 96.31 107 SER A C 1
ATOM 855 O O . SER A 1 107 ? 13.224 -11.770 -3.010 1.00 96.31 107 SER A O 1
ATOM 857 N N . GLU A 1 108 ? 12.789 -9.582 -2.757 1.00 96.81 108 GLU A N 1
ATOM 858 C CA . GLU A 1 108 ? 13.177 -9.508 -1.343 1.00 96.81 108 GLU A CA 1
ATOM 859 C C . GLU A 1 108 ? 12.000 -9.743 -0.398 1.00 96.81 108 GLU A C 1
ATOM 861 O O . GLU A 1 108 ? 12.181 -10.333 0.665 1.00 96.81 108 GLU A O 1
ATOM 866 N N . VAL A 1 109 ? 10.805 -9.276 -0.773 1.00 97.06 109 VAL A N 1
ATOM 867 C CA . VAL A 1 109 ? 9.601 -9.369 0.065 1.00 97.06 109 VAL A CA 1
ATOM 868 C C . VAL A 1 109 ? 8.703 -10.529 -0.360 1.00 97.06 109 VAL A C 1
ATOM 870 O O . VAL A 1 109 ? 7.989 -11.072 0.478 1.00 97.06 109 VAL A O 1
ATOM 873 N N . ASP A 1 110 ? 8.733 -10.911 -1.641 1.00 96.62 110 ASP A N 1
ATOM 874 C CA . ASP A 1 110 ? 7.792 -11.864 -2.246 1.00 96.62 110 ASP A CA 1
ATOM 875 C C . ASP A 1 110 ? 6.328 -11.573 -1.828 1.00 96.62 110 ASP A C 1
ATOM 877 O O . ASP A 1 110 ? 5.668 -12.365 -1.141 1.00 96.62 110 ASP A O 1
ATOM 881 N N . PRO A 1 111 ? 5.792 -10.394 -2.205 1.00 96.38 111 PRO A N 1
ATOM 882 C CA . PRO A 1 111 ? 4.445 -9.969 -1.821 1.00 96.38 111 PRO A CA 1
ATOM 883 C C . PRO A 1 111 ? 3.360 -10.939 -2.308 1.00 96.38 111 PRO A C 1
ATOM 885 O O . PRO A 1 111 ? 2.287 -11.025 -1.719 1.00 96.38 111 PRO A O 1
ATOM 888 N N . ALA A 1 112 ? 3.624 -11.691 -3.380 1.00 95.25 112 ALA A N 1
ATOM 889 C CA . ALA A 1 112 ? 2.686 -12.673 -3.905 1.00 95.25 112 ALA A CA 1
ATOM 890 C C . ALA A 1 112 ? 2.604 -13.939 -3.036 1.00 95.25 112 ALA A C 1
ATOM 892 O O . ALA A 1 112 ? 1.572 -14.607 -3.055 1.00 95.25 112 ALA A O 1
ATOM 893 N N . ALA A 1 113 ? 3.666 -14.283 -2.305 1.00 94.25 113 ALA A N 1
ATOM 894 C CA . ALA A 1 113 ? 3.661 -15.406 -1.372 1.00 94.25 113 ALA A CA 1
ATOM 895 C C . ALA A 1 113 ? 3.088 -15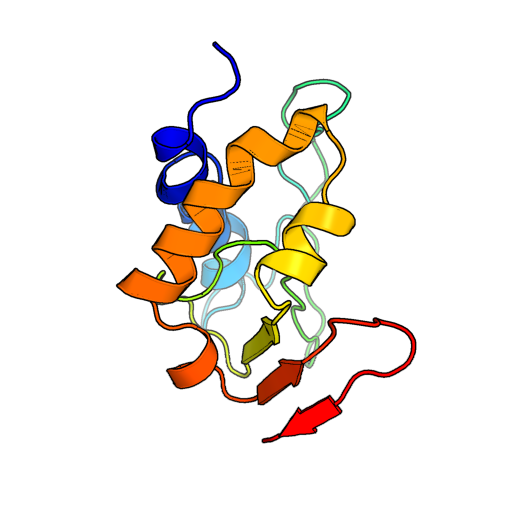.047 0.006 1.00 94.25 113 ALA A C 1
ATOM 897 O O . ALA A 1 113 ? 2.675 -15.944 0.738 1.00 94.25 113 ALA A O 1
ATOM 898 N N . THR A 1 114 ? 3.090 -13.762 0.369 1.00 92.38 114 THR A N 1
ATOM 899 C CA . THR A 1 114 ? 2.700 -13.295 1.708 1.00 92.38 114 THR A CA 1
ATOM 900 C C . THR A 1 114 ? 1.317 -12.655 1.767 1.00 92.38 114 THR A C 1
ATOM 902 O O . THR A 1 114 ? 0.727 -12.634 2.842 1.00 92.38 114 THR A O 1
ATOM 905 N N . ALA A 1 115 ? 0.786 -12.153 0.648 1.00 96.44 115 ALA A N 1
ATOM 906 C CA . ALA A 1 115 ? -0.559 -11.589 0.613 1.00 96.44 115 ALA A CA 1
ATOM 907 C C . ALA A 1 115 ? -1.652 -12.661 0.750 1.00 96.44 115 ALA A C 1
ATOM 909 O O . ALA A 1 115 ? -1.544 -13.742 0.170 1.00 96.44 115 ALA A O 1
ATOM 910 N N . ASP A 1 116 ? -2.751 -12.311 1.418 1.00 96.75 116 ASP A N 1
ATOM 911 C CA . ASP A 1 116 ? -3.932 -13.174 1.551 1.00 96.75 116 ASP A CA 1
ATOM 912 C C . ASP A 1 116 ? -4.603 -13.416 0.193 1.00 96.75 116 ASP A C 1
ATOM 914 O O . ASP A 1 116 ? -5.091 -14.506 -0.096 1.00 96.75 116 ASP A O 1
ATOM 918 N N . VAL A 1 117 ? -4.621 -12.390 -0.666 1.00 97.81 117 VAL A N 1
ATOM 919 C CA . VAL A 1 117 ? -5.192 -12.466 -2.013 1.00 97.81 117 VAL A CA 1
ATOM 920 C C . VAL A 1 117 ? -4.241 -11.852 -3.030 1.00 97.81 117 VAL A C 1
ATOM 922 O O . VAL A 1 117 ? -3.813 -10.702 -2.906 1.00 97.81 117 VAL A O 1
ATOM 925 N N . VAL A 1 118 ? -3.980 -12.587 -4.113 1.00 97.56 118 VAL A N 1
ATOM 926 C CA . VAL A 1 118 ? -3.187 -12.091 -5.244 1.00 97.56 118 VAL A CA 1
ATOM 927 C C . VAL A 1 118 ? -4.082 -11.874 -6.454 1.00 97.56 118 VAL A C 1
ATOM 929 O O . VAL A 1 118 ? -4.708 -12.804 -6.974 1.00 97.56 118 VAL A O 1
ATOM 932 N N . VAL A 1 119 ? -4.080 -10.642 -6.960 1.00 97.44 119 VAL A N 1
ATOM 933 C CA . VAL A 1 119 ? 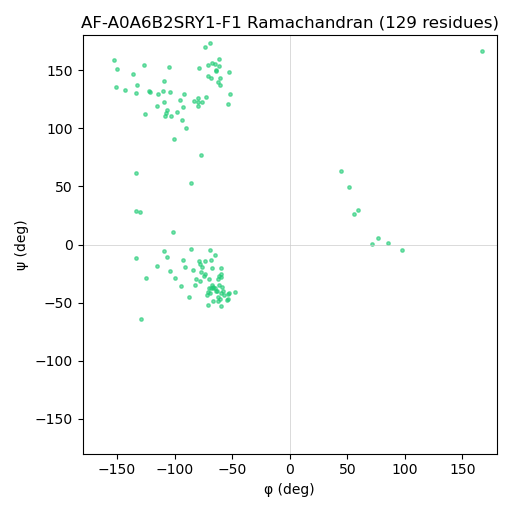-4.799 -10.236 -8.169 1.00 97.44 119 VAL A CA 1
ATOM 934 C C . VAL A 1 119 ? -3.794 -10.000 -9.290 1.00 97.44 119 VAL A C 1
ATOM 936 O O . VAL A 1 119 ? -3.004 -9.065 -9.251 1.00 97.44 119 VAL A O 1
ATOM 939 N N . ARG A 1 120 ? -3.825 -10.833 -10.329 1.00 96.44 120 ARG A N 1
ATOM 940 C CA . ARG A 1 120 ? -3.052 -10.643 -11.562 1.00 96.44 120 ARG A CA 1
ATOM 941 C C . ARG A 1 120 ? -3.807 -9.691 -12.484 1.00 96.44 120 ARG A C 1
ATOM 943 O O . ARG A 1 120 ? -4.947 -9.978 -12.847 1.00 96.44 120 ARG A O 1
ATOM 950 N N . ALA A 1 121 ? -3.170 -8.590 -12.880 1.00 96.38 121 ALA A N 1
ATOM 951 C CA . ALA A 1 121 ? -3.850 -7.478 -13.550 1.00 96.38 121 ALA A CA 1
ATOM 952 C C . ALA A 1 121 ? -3.125 -6.937 -14.800 1.00 96.38 121 ALA A C 1
ATOM 954 O O . ALA A 1 121 ? -3.267 -5.759 -15.125 1.00 96.38 121 ALA A O 1
ATOM 955 N N . ASP A 1 122 ? -2.355 -7.769 -15.520 1.00 95.88 122 ASP A N 1
ATOM 956 C CA . ASP A 1 122 ? -1.615 -7.360 -16.735 1.00 95.88 122 ASP A CA 1
ATOM 957 C C . ASP A 1 122 ? -2.490 -6.556 -17.727 1.00 95.88 122 ASP A C 1
ATOM 959 O O . ASP A 1 122 ? -2.067 -5.521 -18.268 1.00 95.88 122 ASP A O 1
ATOM 963 N N . ASP A 1 123 ? -3.744 -6.994 -17.902 1.00 93.44 123 ASP A N 1
ATOM 964 C CA . ASP A 1 123 ? -4.854 -6.174 -18.391 1.00 93.44 123 ASP A CA 1
ATOM 965 C C . ASP A 1 123 ? -5.828 -5.884 -17.226 1.00 93.44 123 ASP A C 1
ATOM 967 O O . ASP A 1 123 ? -6.521 -6.798 -16.779 1.00 93.44 123 ASP A O 1
ATOM 971 N N . PRO A 1 124 ? -5.936 -4.635 -16.734 1.00 90.00 124 PRO A N 1
ATOM 972 C CA . PRO A 1 124 ? -6.791 -4.274 -15.608 1.00 90.00 124 PRO A CA 1
ATOM 973 C C . PRO A 1 124 ? -8.278 -4.393 -15.944 1.00 90.00 124 PRO A C 1
ATOM 975 O O . PRO A 1 124 ? -9.108 -4.371 -15.043 1.00 90.00 124 PRO A O 1
ATOM 978 N N . ARG A 1 125 ? -8.638 -4.534 -17.228 1.00 93.75 125 ARG A N 1
ATOM 979 C CA . ARG A 1 125 ? -10.019 -4.823 -17.641 1.00 93.75 125 ARG A CA 1
ATOM 980 C C . ARG A 1 125 ? -10.381 -6.296 -17.446 1.00 93.75 125 ARG A C 1
ATOM 982 O O . ARG A 1 125 ? -11.561 -6.635 -17.458 1.00 93.75 125 ARG A O 1
ATOM 989 N N . HIS A 1 126 ? -9.383 -7.164 -17.286 1.00 93.50 126 HIS A N 1
ATOM 990 C CA . HIS A 1 126 ? -9.539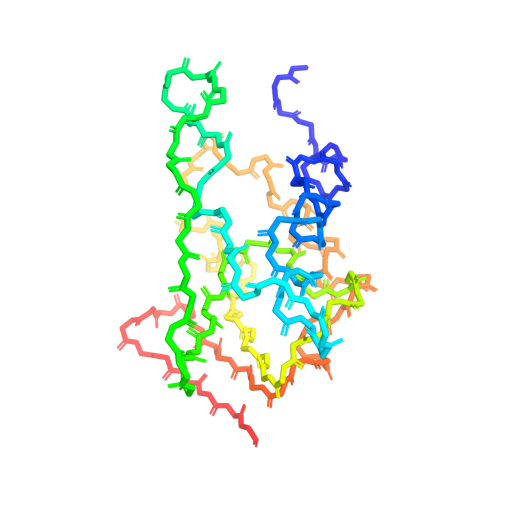 -8.611 -17.164 1.00 93.50 126 HIS A CA 1
ATOM 991 C C . HIS A 1 126 ? -8.695 -9.158 -15.999 1.00 93.50 126 HIS A C 1
ATOM 993 O O . HIS A 1 126 ? -7.790 -9.967 -16.224 1.00 93.50 126 HIS A O 1
ATOM 999 N N . PRO A 1 127 ? -8.958 -8.718 -14.753 1.00 93.94 127 PRO A N 1
ATOM 1000 C CA . PRO A 1 127 ? -8.222 -9.205 -13.599 1.00 93.94 127 PRO A CA 1
ATOM 1001 C C . PRO A 1 127 ? -8.549 -10.677 -13.330 1.00 93.94 127 PRO A C 1
ATOM 1003 O O . PRO A 1 127 ? -9.692 -11.118 -13.459 1.00 93.94 127 PRO A O 1
ATOM 1006 N N . ALA A 1 128 ? -7.540 -11.427 -12.902 1.00 93.12 128 ALA A N 1
ATOM 1007 C CA . ALA A 1 128 ? -7.692 -12.792 -12.419 1.00 93.12 128 ALA A CA 1
ATOM 1008 C C . ALA A 1 128 ? -7.147 -12.871 -10.998 1.00 93.12 128 ALA A C 1
ATOM 1010 O O . ALA A 1 128 ? -6.035 -12.414 -10.744 1.00 93.12 128 ALA A O 1
ATOM 1011 N N . TRP A 1 129 ? -7.894 -13.468 -10.077 1.00 89.06 129 TRP A N 1
ATOM 1012 C CA . TRP A 1 129 ? -7.479 -13.565 -8.682 1.00 89.06 129 TRP A CA 1
ATOM 1013 C C . TRP A 1 129 ? -7.510 -15.009 -8.185 1.00 89.06 129 TRP A C 1
ATOM 1015 O O . TRP A 1 129 ? -8.221 -15.859 -8.730 1.00 89.06 129 TRP A O 1
ATOM 1025 N N . ARG A 1 130 ? -6.687 -15.280 -7.172 1.00 73.25 130 ARG A N 1
ATOM 1026 C CA . ARG A 1 130 ? -6.743 -16.476 -6.328 1.00 73.25 130 ARG A CA 1
ATOM 1027 C C . ARG A 1 130 ? -6.657 -16.017 -4.874 1.00 73.25 130 ARG A C 1
ATOM 1029 O O . ARG A 1 130 ? -5.867 -15.119 -4.585 1.00 73.25 130 ARG A O 1
ATOM 1036 N N . GLY A 1 131 ? -7.477 -16.619 -4.024 1.00 53.88 131 GLY A N 1
ATOM 1037 C CA . GLY A 1 131 ? -7.390 -16.554 -2.566 1.00 53.88 131 GLY A CA 1
ATOM 1038 C C . GLY A 1 131 ? -7.446 -17.959 -1.993 1.00 53.88 131 GLY A C 1
ATOM 1039 O O . GLY A 1 131 ? -7.471 -18.915 -2.811 1.00 53.88 131 GLY A O 1
#

Secondary structure (DSSP, 8-state):
----HHHHHHTSS-HHHHIIIIIHHHSTTS-SEE-S--EETTTTEE--PPPEEPPTT-------TT-TTS----SS-EEEE--HHHHHHHS-GGGGGGHHHHHHHHHHT-HHHHSSEEEE-SSTTS-EEE-

Radius of gyration: 16.49 Å; Cα contacts (8 Å, |Δi|>4): 140; chains: 1; bounding box: 36×39×44 Å

Solvent-accessible surface area (backbone atoms only — not comparable to full-atom values): 8223 Å² total; per-residue (Å²): 120,99,79,45,44,65,47,59,64,74,62,65,65,66,63,68,51,46,43,67,36,39,49,50,17,64,39,95,92,38,79,38,44,27,54,88,62,63,65,35,86,86,79,71,39,71,53,82,70,70,69,42,72,60,57,93,90,61,80,89,85,85,86,72,81,86,67,72,85,69,84,68,91,69,94,75,43,76,33,79,42,53,51,72,71,40,43,60,72,70,43,54,79,96,52,48,74,49,49,65,34,55,56,46,43,52,71,76,57,32,46,75,81,68,33,66,26,38,34,43,35,65,48,76,92,63,63,46,73,52,112